Protein AF-A0A962CGL1-F1 (afdb_monomer_lite)

pLDDT: mean 88.94, std 10.99, range [61.69, 98.38]

Secondary structure (DSSP, 8-state):
------TT--SB-TT-TTSBS-BTTBPPSSS----S--PPPP------HHHHHHHHHHHHHHHHHHHHHH--------

Sequence (78 aa):
IDRGANPEGLSTDQRGAGFAREFDGVADIGAFETQGQIRAPIAVPGLGRWTAASLAGLLALLAFWRQRLGGAPRRRAP

Structure (mmCIF, N/CA/C/O backbone):
data_AF-A0A962CGL1-F1
#
_entry.id   AF-A0A962CGL1-F1
#
loop_
_atom_site.group_PDB
_atom_site.id
_atom_site.type_symbol
_atom_site.label_atom_id
_atom_site.label_alt_id
_a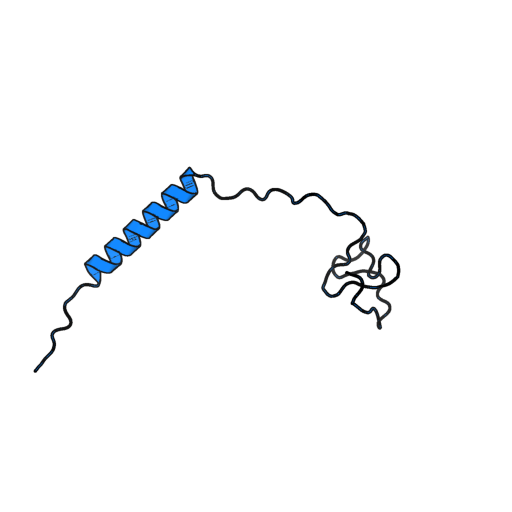tom_site.label_comp_id
_atom_site.label_asym_id
_atom_site.label_entity_id
_atom_site.label_seq_id
_atom_site.pdbx_PDB_ins_code
_atom_site.Cartn_x
_atom_site.Cartn_y
_atom_site.Cartn_z
_atom_site.occupancy
_atom_site.B_iso_or_equiv
_atom_site.auth_seq_id
_atom_site.auth_comp_id
_atom_site.auth_asym_id
_atom_site.auth_atom_id
_atom_site.pdbx_PDB_model_num
ATOM 1 N N . ILE A 1 1 ? -3.039 -11.242 -7.678 1.00 84.62 1 ILE A N 1
ATOM 2 C CA . ILE A 1 1 ? -1.756 -11.102 -8.378 1.00 84.62 1 ILE A CA 1
ATOM 3 C C . ILE A 1 1 ? -1.842 -11.920 -9.660 1.00 84.62 1 ILE A C 1
ATOM 5 O O . ILE A 1 1 ? -2.477 -12.975 -9.593 1.00 84.62 1 ILE A O 1
ATOM 9 N N . ASP A 1 2 ? -1.350 -11.404 -10.783 1.00 91.81 2 ASP A N 1
ATOM 10 C CA . ASP A 1 2 ? -1.287 -12.063 -12.102 1.00 91.81 2 ASP A CA 1
ATOM 11 C C . ASP A 1 2 ? -2.659 -12.501 -12.650 1.00 91.81 2 ASP A C 1
ATOM 13 O O . ASP A 1 2 ? -2.863 -13.630 -13.104 1.00 91.81 2 ASP A O 1
ATOM 17 N N . ARG A 1 3 ? -3.672 -11.634 -12.528 1.00 93.88 3 ARG A N 1
ATOM 18 C CA . ARG A 1 3 ? -5.060 -11.917 -12.973 1.00 93.88 3 ARG A CA 1
ATOM 19 C C . ARG A 1 3 ? -5.639 -10.853 -13.905 1.00 93.88 3 ARG A C 1
ATOM 21 O O . ARG A 1 3 ? -6.819 -10.917 -14.239 1.00 93.88 3 ARG A O 1
ATOM 28 N N . GLY A 1 4 ? -4.849 -9.848 -14.247 1.00 94.19 4 GLY A N 1
ATOM 29 C CA . GLY A 1 4 ? -5.218 -8.746 -15.119 1.00 94.19 4 GLY A CA 1
ATOM 30 C C . GLY A 1 4 ? -4.856 -9.008 -16.577 1.00 94.19 4 GLY A C 1
ATOM 31 O O . GLY A 1 4 ? -4.494 -10.112 -16.974 1.00 94.19 4 GLY A O 1
ATOM 32 N N . ALA A 1 5 ? -4.983 -7.954 -17.377 1.00 94.62 5 ALA A N 1
ATOM 33 C CA . ALA A 1 5 ? -4.588 -7.932 -18.776 1.00 94.62 5 ALA A CA 1
ATOM 34 C C . ALA A 1 5 ? -3.986 -6.566 -19.126 1.00 94.62 5 ALA A C 1
ATOM 36 O O . ALA A 1 5 ? -4.293 -5.550 -18.487 1.00 94.62 5 ALA A O 1
ATOM 37 N N . ASN A 1 6 ? -3.173 -6.548 -20.178 1.00 95.50 6 ASN A N 1
ATOM 38 C CA . ASN A 1 6 ? -2.599 -5.344 -20.765 1.00 95.50 6 ASN A CA 1
ATOM 39 C C . ASN A 1 6 ? -2.899 -5.271 -22.276 1.00 95.50 6 ASN A C 1
ATOM 41 O O . ASN A 1 6 ? -1.983 -5.308 -23.096 1.00 95.50 6 ASN A O 1
ATOM 45 N N . PRO A 1 7 ? -4.181 -5.205 -22.683 1.00 96.00 7 PRO A N 1
ATOM 46 C CA . PRO A 1 7 ? -4.548 -5.236 -24.101 1.00 96.00 7 PRO A CA 1
ATOM 47 C C . PRO A 1 7 ? -4.033 -4.016 -24.879 1.00 96.00 7 PRO A C 1
ATOM 49 O O . PRO A 1 7 ? -3.841 -4.094 -26.087 1.00 96.00 7 PRO A O 1
ATOM 52 N N . GLU A 1 8 ? -3.800 -2.900 -24.187 1.00 95.44 8 GLU A N 1
ATOM 53 C CA . GLU A 1 8 ? -3.272 -1.660 -24.764 1.00 95.44 8 GLU A CA 1
ATOM 54 C C . GLU A 1 8 ? -1.735 -1.629 -24.812 1.00 95.44 8 GLU A C 1
ATOM 56 O O . GLU A 1 8 ? -1.162 -0.674 -25.331 1.00 95.44 8 GLU A O 1
ATOM 61 N N . GLY A 1 9 ? -1.054 -2.653 -24.282 1.00 95.25 9 GLY A N 1
ATOM 62 C CA . GLY A 1 9 ? 0.408 -2.722 -24.281 1.00 95.25 9 GLY A CA 1
ATOM 63 C C . GLY A 1 9 ? 1.069 -1.567 -23.525 1.00 95.25 9 GLY A C 1
ATOM 64 O O . GLY A 1 9 ? 2.139 -1.102 -23.919 1.00 95.25 9 GLY A O 1
ATOM 65 N N . LEU A 1 10 ? 0.434 -1.075 -22.456 1.00 96.19 10 LEU A N 1
ATOM 66 C CA . LEU A 1 10 ? 0.992 -0.008 -21.630 1.00 96.19 10 LEU A CA 1
ATOM 67 C C . LEU A 1 10 ? 2.303 -0.491 -21.010 1.00 96.19 10 LEU A C 1
ATOM 69 O O . LEU A 1 10 ? 2.393 -1.620 -20.535 1.00 96.19 10 LEU A O 1
ATOM 73 N N . SER A 1 11 ? 3.321 0.365 -20.997 1.00 96.94 11 SER A N 1
ATOM 74 C CA . SER A 1 11 ? 4.617 0.041 -20.395 1.00 96.94 11 SER A CA 1
ATOM 75 C C . SER A 1 11 ? 4.622 0.227 -18.879 1.00 96.94 11 SER A C 1
ATOM 77 O O . SER A 1 11 ? 5.401 -0.424 -18.183 1.00 96.94 11 SER A O 1
ATOM 79 N N . THR A 1 12 ? 3.748 1.091 -18.356 1.00 97.19 12 THR A N 1
ATOM 80 C CA . THR A 1 12 ? 3.700 1.439 -16.936 1.00 97.19 12 THR A CA 1
ATOM 81 C C . THR A 1 12 ? 2.309 1.302 -16.339 1.00 97.19 12 THR A C 1
ATOM 83 O O . THR A 1 12 ? 1.308 1.469 -17.037 1.00 97.19 12 THR A O 1
ATOM 86 N N . ASP A 1 13 ? 2.241 1.056 -15.032 1.00 96.44 13 ASP A N 1
ATOM 87 C CA . ASP A 1 13 ? 0.999 1.237 -14.280 1.00 96.44 13 ASP A CA 1
ATOM 88 C C . ASP A 1 13 ? 0.692 2.731 -14.030 1.00 96.44 13 ASP A C 1
ATOM 90 O O . ASP A 1 13 ? 1.382 3.623 -14.534 1.00 96.44 13 ASP A O 1
ATOM 94 N N . GLN A 1 14 ? -0.367 3.029 -13.269 1.00 96.62 14 GLN A N 1
ATOM 95 C CA . GLN A 1 14 ? -0.870 4.399 -13.087 1.00 96.62 14 GLN A CA 1
ATOM 96 C C . GLN A 1 14 ? 0.094 5.334 -12.339 1.00 96.62 14 GLN A C 1
ATOM 98 O O . GLN A 1 14 ? -0.118 6.546 -12.321 1.00 96.62 14 GLN A O 1
ATOM 103 N N . ARG A 1 15 ? 1.153 4.801 -11.720 1.00 95.00 15 ARG A N 1
ATOM 104 C CA . ARG A 1 15 ? 2.201 5.595 -11.063 1.00 95.00 15 ARG A CA 1
ATOM 105 C C . ARG A 1 15 ? 3.211 6.168 -12.061 1.00 95.00 15 ARG A C 1
ATOM 107 O O . ARG A 1 15 ? 3.910 7.121 -11.722 1.00 95.00 15 ARG A O 1
ATOM 114 N N . GLY A 1 16 ? 3.285 5.610 -13.272 1.00 95.50 16 GLY A N 1
ATOM 115 C CA . GLY A 1 16 ? 4.144 6.083 -14.356 1.00 95.50 16 GLY A CA 1
ATOM 116 C C . GLY A 1 16 ? 5.546 5.464 -14.374 1.00 95.50 16 GLY A C 1
ATOM 117 O O . GLY A 1 16 ? 5.752 4.311 -13.999 1.00 95.50 16 GLY A O 1
ATOM 118 N N . ALA A 1 17 ? 6.521 6.225 -14.878 1.00 96.06 17 ALA A N 1
ATOM 119 C CA . ALA A 1 17 ? 7.878 5.741 -15.137 1.00 96.06 17 ALA A CA 1
ATOM 120 C C . ALA A 1 17 ? 8.528 5.091 -13.899 1.00 96.06 17 ALA A C 1
ATOM 122 O O . ALA A 1 17 ? 8.497 5.645 -12.802 1.00 96.06 17 ALA A O 1
ATOM 123 N N . GLY A 1 18 ? 9.142 3.921 -14.097 1.00 92.38 18 GLY A N 1
ATOM 124 C CA . GLY A 1 18 ? 9.726 3.112 -13.021 1.00 92.38 18 GLY A CA 1
ATOM 125 C C . GLY A 1 18 ? 8.770 2.086 -12.405 1.00 92.38 18 GLY A C 1
ATOM 126 O O . GLY A 1 18 ? 9.193 1.312 -11.549 1.00 92.38 18 GLY A O 1
ATOM 127 N N . PHE A 1 19 ? 7.512 2.039 -12.853 1.00 94.44 19 PHE A N 1
ATOM 128 C CA . PHE A 1 19 ? 6.527 1.061 -12.402 1.00 94.44 19 PHE A CA 1
ATOM 129 C C . PHE A 1 19 ? 5.960 0.284 -13.587 1.00 94.44 19 PHE A C 1
ATOM 131 O O . PHE A 1 19 ? 5.079 0.791 -14.274 1.00 94.44 19 PHE A O 1
ATOM 138 N N . ALA A 1 20 ? 6.487 -0.916 -13.851 1.00 95.81 20 ALA A N 1
ATOM 139 C CA . ALA A 1 20 ? 6.078 -1.726 -14.998 1.00 95.81 20 ALA A CA 1
ATOM 140 C C . ALA A 1 20 ? 4.581 -2.064 -14.946 1.00 95.81 20 ALA A C 1
ATOM 142 O O . ALA A 1 20 ? 4.040 -2.299 -13.869 1.00 95.81 20 ALA A O 1
ATOM 143 N N . ARG A 1 21 ? 3.912 -2.094 -16.106 1.00 96.19 21 ARG A N 1
ATOM 144 C CA . ARG A 1 21 ? 2.508 -2.532 -16.197 1.00 96.19 21 ARG A CA 1
ATOM 145 C C . ARG A 1 21 ? 2.343 -4.039 -16.007 1.00 96.19 21 ARG A C 1
ATOM 147 O O . ARG A 1 21 ? 1.274 -4.464 -15.578 1.00 96.19 21 ARG A O 1
ATOM 154 N N . GLU A 1 22 ? 3.369 -4.800 -16.371 1.00 95.62 22 GLU A N 1
ATOM 155 C CA . GLU A 1 22 ? 3.452 -6.251 -16.230 1.00 95.62 22 GLU A CA 1
ATOM 156 C C . GLU A 1 22 ? 4.775 -6.592 -15.553 1.00 95.62 22 GLU A C 1
ATOM 158 O O . GLU A 1 22 ? 5.847 -6.192 -16.020 1.00 95.62 22 GLU A O 1
ATOM 163 N N . PHE A 1 23 ? 4.694 -7.339 -14.460 1.00 92.75 23 PHE A N 1
ATOM 164 C CA . PHE A 1 23 ? 5.833 -7.986 -13.827 1.00 92.75 23 PHE A CA 1
ATOM 165 C C . PHE A 1 23 ? 5.634 -9.500 -13.935 1.00 92.75 23 PHE A C 1
ATOM 167 O O . PHE A 1 23 ? 4.516 -9.981 -13.839 1.00 92.75 23 PHE A O 1
ATOM 174 N N . ASP A 1 24 ? 6.688 -10.254 -14.251 1.00 89.69 24 ASP A N 1
ATOM 175 C CA . ASP A 1 24 ? 6.603 -11.705 -14.511 1.00 89.69 24 ASP A CA 1
ATOM 176 C C . ASP A 1 24 ? 5.596 -12.130 -15.613 1.00 89.69 24 ASP A C 1
ATOM 178 O O . ASP A 1 24 ? 5.197 -13.290 -15.715 1.00 89.69 24 ASP A O 1
ATOM 182 N N . GLY A 1 25 ? 5.261 -11.204 -16.520 1.00 90.88 25 GLY A N 1
ATOM 183 C CA . GLY A 1 25 ? 4.560 -11.478 -17.780 1.00 90.88 25 GLY A CA 1
ATOM 184 C C . GLY A 1 25 ? 3.032 -11.437 -17.722 1.00 90.88 25 GLY A C 1
ATOM 185 O O . GLY A 1 25 ? 2.398 -11.649 -18.754 1.00 90.88 25 GLY A O 1
ATOM 186 N N . VAL A 1 26 ? 2.427 -11.156 -16.565 1.00 94.81 26 VAL A N 1
ATOM 187 C CA . VAL A 1 26 ? 0.975 -10.974 -16.445 1.00 94.81 26 VAL A CA 1
ATOM 188 C C . VAL A 1 26 ? 0.684 -9.804 -15.521 1.00 94.81 26 VAL A C 1
ATOM 190 O O . VAL A 1 26 ? 1.105 -9.793 -14.380 1.00 94.81 26 VAL A O 1
ATOM 193 N N . ALA A 1 27 ? -0.108 -8.854 -16.002 1.00 95.50 27 ALA A N 1
ATOM 194 C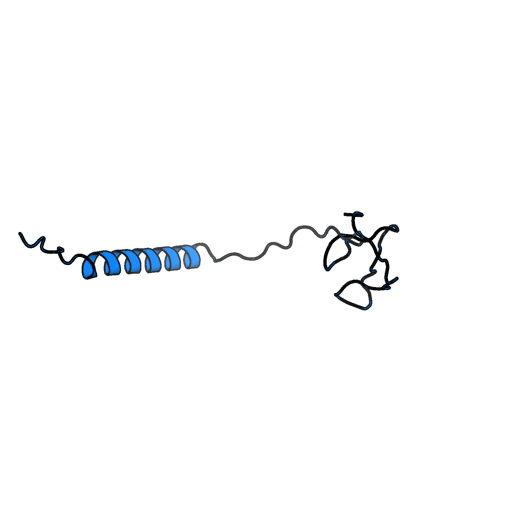 CA . ALA A 1 27 ? -0.594 -7.744 -15.198 1.00 95.50 27 ALA A CA 1
ATOM 195 C C . ALA A 1 27 ? -1.411 -8.185 -13.963 1.00 95.50 27 ALA A C 1
ATOM 197 O O . ALA A 1 27 ? -2.243 -9.095 -14.020 1.00 95.50 27 ALA A O 1
ATOM 198 N N . ASP A 1 28 ? -1.332 -7.412 -12.888 1.00 95.12 28 ASP A N 1
ATOM 199 C CA . ASP A 1 28 ? -2.295 -7.381 -11.796 1.00 95.12 28 ASP A CA 1
ATOM 200 C C . ASP A 1 28 ? -3.610 -6.693 -12.213 1.00 95.12 28 ASP A C 1
ATOM 202 O O . ASP A 1 28 ? -3.684 -5.882 -13.149 1.00 95.12 28 ASP A O 1
ATOM 206 N N . ILE A 1 29 ? -4.687 -7.015 -11.484 1.00 95.06 29 ILE A N 1
ATOM 207 C CA . ILE A 1 29 ? -5.952 -6.271 -11.545 1.00 95.06 29 ILE A CA 1
ATOM 208 C C . ILE A 1 29 ? -5.831 -5.041 -10.645 1.00 95.06 29 ILE A C 1
ATOM 210 O O . ILE A 1 29 ? -5.637 -5.177 -9.437 1.00 95.06 29 ILE A O 1
ATOM 214 N N . GLY A 1 30 ? -6.049 -3.856 -11.213 1.00 92.38 30 GLY A N 1
ATOM 215 C CA . GLY A 1 30 ? -6.115 -2.597 -10.475 1.00 92.38 30 GLY A CA 1
ATOM 216 C C . GLY A 1 30 ? -5.177 -1.530 -11.033 1.00 92.38 30 GLY A C 1
ATOM 217 O O . GLY A 1 30 ? -4.734 -1.602 -12.174 1.00 92.38 30 GLY A O 1
ATOM 218 N N . ALA A 1 31 ? -4.910 -0.514 -10.213 1.00 93.31 31 ALA A N 1
ATOM 219 C CA . ALA A 1 31 ? -4.085 0.645 -10.562 1.00 93.31 31 ALA A CA 1
ATOM 220 C C . ALA A 1 31 ? -2.567 0.392 -10.489 1.00 93.31 31 ALA A C 1
ATOM 222 O O . ALA A 1 31 ? -1.785 1.219 -10.958 1.00 93.31 31 ALA A O 1
ATOM 223 N N . PHE A 1 32 ? -2.161 -0.704 -9.850 1.00 93.62 32 PHE A N 1
ATOM 224 C CA . PHE A 1 32 ? -0.802 -0.962 -9.389 1.00 93.62 32 PHE A CA 1
ATOM 225 C C . PHE A 1 32 ? -0.370 -2.377 -9.762 1.00 93.62 32 PHE A C 1
ATOM 227 O O . PHE A 1 32 ? -1.151 -3.309 -9.582 1.00 93.62 32 PHE A O 1
ATOM 234 N N . GLU A 1 33 ? 0.890 -2.506 -10.171 1.00 94.44 33 GLU A N 1
ATOM 235 C CA . GLU A 1 33 ? 1.580 -3.777 -10.385 1.00 94.44 33 GLU A CA 1
ATOM 236 C C . GLU A 1 33 ? 2.523 -4.132 -9.224 1.00 94.44 33 GLU A C 1
ATOM 238 O O . GLU A 1 33 ? 3.386 -3.329 -8.818 1.00 94.44 33 GLU A O 1
ATOM 243 N N . THR A 1 34 ? 2.389 -5.353 -8.700 1.00 91.06 34 THR A N 1
ATOM 244 C CA . THR A 1 34 ? 3.216 -5.869 -7.603 1.00 91.06 34 THR A CA 1
ATOM 245 C C . THR A 1 34 ? 4.570 -6.374 -8.096 1.00 91.06 34 THR A C 1
ATOM 247 O O . THR A 1 34 ? 4.735 -7.525 -8.468 1.00 91.06 34 THR A O 1
ATOM 250 N N . GLN A 1 35 ? 5.590 -5.518 -8.014 1.00 88.25 35 GLN A N 1
ATOM 251 C CA . GLN A 1 35 ? 6.951 -5.818 -8.478 1.00 88.25 35 GLN A CA 1
ATOM 252 C C . GLN A 1 35 ? 7.877 -6.243 -7.325 1.00 88.25 35 GLN A C 1
ATOM 254 O O . GLN A 1 35 ? 8.627 -5.416 -6.804 1.00 88.25 35 GLN A O 1
ATOM 259 N N . GLY A 1 36 ? 7.796 -7.502 -6.874 1.00 78.38 36 GLY A N 1
ATOM 260 C CA . GLY A 1 36 ? 8.787 -8.177 -6.002 1.00 78.38 36 GLY A CA 1
ATOM 261 C C . GLY A 1 36 ? 9.091 -7.572 -4.614 1.00 78.38 36 GLY A C 1
ATOM 262 O O . GLY A 1 36 ? 9.765 -8.195 -3.796 1.00 78.38 36 GLY A O 1
ATOM 263 N N . GLN A 1 37 ? 8.601 -6.373 -4.301 1.00 69.94 37 GLN A N 1
ATOM 264 C CA . GLN A 1 37 ? 8.837 -5.663 -3.049 1.00 69.94 37 GLN A CA 1
ATOM 265 C C . GLN A 1 37 ? 7.644 -5.869 -2.117 1.00 69.94 37 GLN A C 1
ATOM 267 O O . GLN A 1 37 ? 6.833 -4.963 -1.918 1.00 69.94 37 GLN A O 1
ATOM 272 N N . ILE A 1 38 ? 7.550 -7.040 -1.484 1.00 66.75 38 ILE A N 1
ATOM 273 C CA . ILE A 1 38 ? 6.722 -7.160 -0.279 1.00 66.75 38 ILE A CA 1
ATOM 274 C C . ILE A 1 38 ? 7.469 -6.428 0.840 1.00 66.75 38 ILE A C 1
ATOM 276 O O . ILE A 1 38 ? 8.247 -7.013 1.593 1.00 66.75 38 ILE A O 1
ATOM 280 N N . ARG A 1 39 ? 7.291 -5.105 0.925 1.00 74.00 39 ARG A N 1
ATOM 281 C CA . ARG A 1 39 ? 7.715 -4.357 2.111 1.00 74.00 39 ARG A CA 1
ATOM 282 C C . ARG A 1 39 ? 6.866 -4.829 3.282 1.00 74.00 39 ARG A C 1
ATOM 284 O O . ARG A 1 39 ? 5.649 -4.960 3.153 1.00 74.00 39 ARG A O 1
ATOM 291 N N . ALA A 1 40 ? 7.508 -5.056 4.428 1.00 82.19 40 ALA A N 1
ATOM 292 C CA . ALA A 1 40 ? 6.775 -5.237 5.671 1.00 82.19 40 ALA A CA 1
ATOM 293 C C . ALA A 1 40 ? 5.783 -4.069 5.836 1.00 82.19 40 ALA A C 1
ATOM 295 O O . ALA A 1 40 ? 6.132 -2.937 5.471 1.00 82.19 40 ALA A O 1
ATOM 296 N N . PRO A 1 41 ? 4.566 -4.318 6.352 1.00 83.38 41 PRO A N 1
ATOM 297 C CA . PRO A 1 41 ? 3.599 -3.259 6.585 1.00 83.38 41 PRO A CA 1
ATOM 298 C C . PRO A 1 41 ? 4.255 -2.105 7.343 1.00 83.38 41 PRO A C 1
ATOM 300 O O . PRO A 1 41 ? 4.844 -2.303 8.4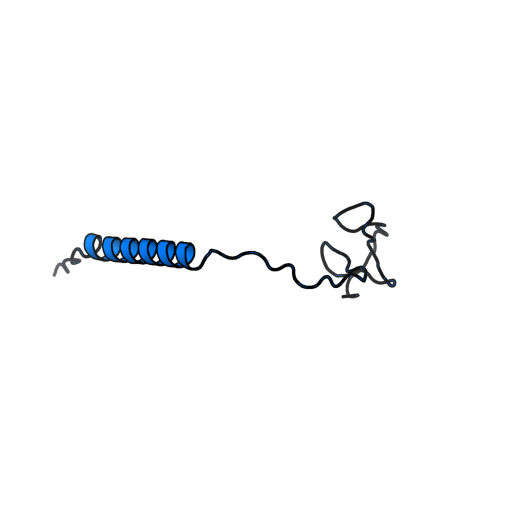07 1.00 83.38 41 PRO A O 1
ATOM 303 N N . ILE A 1 42 ? 4.175 -0.898 6.785 1.00 86.19 42 ILE A N 1
ATOM 304 C CA . ILE A 1 42 ? 4.626 0.297 7.493 1.00 86.19 42 ILE A CA 1
ATOM 305 C C . ILE A 1 42 ? 3.636 0.504 8.633 1.00 86.19 42 ILE A C 1
ATOM 307 O O . ILE A 1 42 ? 2.442 0.678 8.387 1.00 86.19 42 ILE A O 1
ATOM 311 N N . ALA A 1 43 ? 4.118 0.460 9.874 1.00 87.69 43 ALA A N 1
ATOM 312 C CA . ALA A 1 43 ? 3.288 0.770 11.026 1.00 87.69 43 ALA A CA 1
ATOM 313 C C . ALA A 1 43 ? 2.769 2.206 10.879 1.00 87.69 43 ALA A C 1
ATOM 315 O O . ALA A 1 43 ? 3.528 3.168 10.998 1.00 87.69 43 ALA A O 1
ATOM 316 N N . VAL A 1 44 ? 1.476 2.349 10.589 1.00 87.19 44 VAL A N 1
ATOM 317 C CA . VAL A 1 44 ? 0.824 3.656 10.570 1.00 87.19 44 VAL A CA 1
ATOM 318 C C . VAL A 1 44 ? 0.581 4.046 12.027 1.00 87.19 44 VAL A C 1
ATOM 320 O O . VAL A 1 44 ? -0.098 3.301 12.740 1.00 87.19 44 VAL A O 1
ATOM 323 N N . PRO A 1 45 ? 1.134 5.170 12.511 1.00 91.38 45 PRO A N 1
ATOM 324 C CA . PRO A 1 45 ? 0.881 5.604 13.872 1.00 91.38 45 PRO A CA 1
ATOM 325 C C . PRO A 1 45 ? -0.610 5.918 14.028 1.00 91.38 45 PRO A C 1
ATOM 327 O O . PRO A 1 45 ? -1.156 6.793 13.358 1.00 91.38 45 PRO A O 1
ATOM 330 N N . GLY A 1 46 ? -1.278 5.173 14.906 1.00 90.25 46 GLY A N 1
ATOM 331 C CA . GLY A 1 46 ? -2.635 5.489 15.332 1.00 90.25 46 GLY A CA 1
ATOM 332 C C . GLY A 1 46 ? -2.664 6.689 16.279 1.00 90.25 46 GLY A C 1
ATOM 333 O O . GLY A 1 46 ? -1.629 7.228 16.681 1.00 90.25 46 GLY A O 1
ATOM 334 N N . LEU A 1 47 ? -3.871 7.080 16.691 1.00 93.00 47 LEU A N 1
ATOM 335 C CA . LEU A 1 47 ? -4.030 8.029 17.789 1.00 93.00 47 LEU A CA 1
ATOM 336 C C . LEU A 1 47 ? -3.307 7.497 19.033 1.00 93.00 47 LEU A C 1
ATOM 338 O O . LEU A 1 47 ? -3.455 6.331 19.403 1.00 93.00 47 LEU A O 1
ATOM 342 N N . GLY A 1 48 ? -2.545 8.365 19.701 1.00 95.06 48 GLY A N 1
ATOM 343 C CA . GLY A 1 48 ? -1.996 8.042 21.011 1.00 95.06 48 GLY A CA 1
ATOM 344 C C . GLY A 1 48 ? -3.117 7.632 21.969 1.00 95.06 48 GLY A C 1
ATOM 345 O O . GLY A 1 48 ? -4.228 8.157 21.909 1.00 95.06 48 GLY A O 1
ATOM 346 N N . ARG A 1 49 ? -2.833 6.706 22.893 1.00 95.12 49 ARG A N 1
ATOM 347 C CA . ARG A 1 49 ? -3.838 6.191 23.844 1.00 95.12 49 ARG A CA 1
ATOM 348 C C . ARG A 1 49 ? -4.617 7.313 24.540 1.00 95.12 49 ARG A C 1
ATOM 350 O O . ARG A 1 49 ? -5.825 7.208 24.718 1.00 95.12 49 ARG A O 1
ATOM 357 N N . TRP A 1 50 ? -3.926 8.394 24.893 1.00 96.50 50 TRP A N 1
ATOM 358 C CA . TRP A 1 50 ? -4.536 9.555 25.533 1.00 96.50 50 TRP A CA 1
ATOM 359 C C . TRP A 1 50 ? -5.418 10.372 24.594 1.00 96.50 50 TRP A C 1
ATOM 361 O O . TRP A 1 50 ? -6.516 10.732 24.995 1.00 96.50 50 TRP A O 1
ATOM 371 N N . THR A 1 51 ? -5.009 10.613 23.346 1.00 97.75 51 THR A N 1
ATOM 372 C CA . THR A 1 51 ? -5.850 11.353 22.392 1.00 97.75 51 THR A CA 1
ATOM 373 C C . THR A 1 51 ? -7.102 10.560 22.030 1.00 97.75 51 THR A C 1
ATOM 375 O O . THR A 1 51 ? -8.192 11.128 21.992 1.00 97.75 51 THR A O 1
ATOM 378 N N . ALA A 1 52 ? -6.976 9.241 21.864 1.00 97.62 52 ALA A N 1
ATOM 379 C CA . ALA A 1 52 ? -8.119 8.352 21.692 1.00 97.62 52 ALA A CA 1
ATOM 380 C C . ALA A 1 52 ? -9.068 8.400 22.907 1.00 97.62 52 ALA A C 1
ATOM 382 O O . ALA A 1 52 ? -10.279 8.530 22.735 1.00 97.62 52 ALA A O 1
ATOM 383 N N . ALA A 1 53 ? -8.529 8.361 24.132 1.00 97.94 53 ALA A N 1
ATOM 384 C CA . ALA A 1 53 ? -9.329 8.438 25.356 1.00 97.94 53 ALA A CA 1
ATOM 385 C C . ALA A 1 53 ? -10.035 9.795 25.510 1.00 97.94 53 ALA A C 1
ATOM 387 O O . ALA A 1 53 ? -11.218 9.841 25.848 1.00 97.94 53 ALA A O 1
ATOM 388 N N . SER A 1 54 ? -9.343 10.899 25.216 1.00 98.12 54 SER A N 1
ATOM 389 C CA . SER A 1 54 ? -9.924 12.243 25.239 1.00 98.12 54 SER A CA 1
ATOM 390 C C . SER A 1 54 ? -11.061 12.377 24.228 1.00 98.12 54 SER A C 1
ATOM 392 O O . SER A 1 54 ? -12.132 12.866 24.582 1.00 98.12 54 SER A O 1
ATOM 394 N N . LEU A 1 55 ? -10.868 11.897 22.996 1.00 97.88 55 LEU A N 1
ATOM 395 C CA . LEU A 1 55 ? -11.911 11.906 21.971 1.00 97.88 55 LEU A CA 1
ATOM 396 C C . LEU A 1 55 ? -13.126 11.076 22.402 1.00 97.88 55 LEU A C 1
ATOM 398 O O . LEU A 1 55 ? -14.256 11.551 22.302 1.00 97.88 55 LEU A O 1
ATOM 402 N N . ALA A 1 56 ? -12.904 9.870 22.929 1.00 98.19 56 ALA A N 1
ATOM 403 C CA . ALA A 1 56 ? -13.980 9.023 23.434 1.00 98.19 56 ALA A CA 1
ATOM 404 C C . ALA A 1 56 ? -14.773 9.715 24.556 1.00 98.19 56 ALA A C 1
ATOM 406 O O . ALA A 1 56 ? -16.004 9.708 24.537 1.00 98.19 56 ALA A O 1
ATOM 407 N N . GLY A 1 57 ? -14.080 10.377 25.489 1.00 98.19 57 GLY A N 1
ATOM 408 C CA . GLY A 1 57 ? -14.708 11.161 26.551 1.00 98.19 57 GLY A CA 1
ATOM 409 C C . GLY A 1 57 ? -15.547 12.324 26.016 1.00 98.19 57 GLY A C 1
ATOM 410 O O . GLY A 1 57 ? -16.693 12.494 26.430 1.00 98.19 57 GLY A O 1
ATOM 411 N N . LEU A 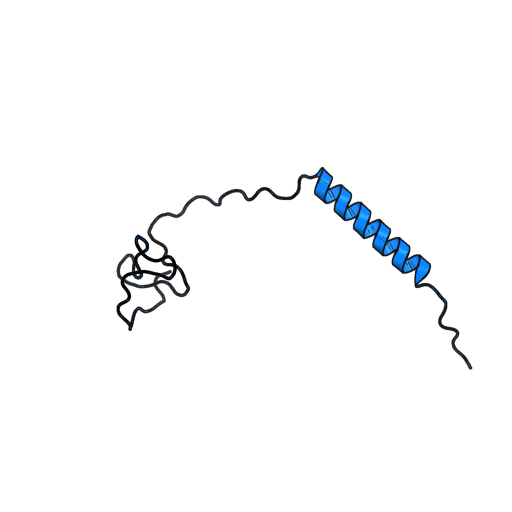1 58 ? -15.021 13.089 25.054 1.00 98.38 58 LEU A N 1
ATOM 412 C CA . LEU A 1 58 ? -15.741 14.206 24.431 1.00 98.38 58 LEU A CA 1
ATOM 413 C C . LEU A 1 58 ? -16.999 13.739 23.688 1.00 98.38 58 LEU A C 1
ATOM 415 O O . LEU A 1 58 ? -18.059 14.349 23.830 1.00 98.38 58 LEU A O 1
ATOM 419 N N . LEU A 1 59 ? -16.910 12.635 22.943 1.00 98.25 59 LEU A N 1
ATOM 420 C CA . LEU A 1 59 ? -18.054 12.055 22.240 1.00 98.25 59 LEU A CA 1
ATOM 421 C C . LEU A 1 59 ? -19.112 11.517 23.214 1.00 98.25 59 LEU A C 1
ATOM 423 O O . LEU A 1 59 ? -20.305 11.726 22.994 1.00 98.25 59 LEU A O 1
ATOM 427 N N . ALA A 1 60 ? -18.694 10.874 24.308 1.00 97.50 60 ALA A N 1
ATOM 428 C CA . ALA A 1 60 ? -19.603 10.388 25.344 1.00 97.50 60 ALA A CA 1
ATOM 429 C C . ALA A 1 60 ? -20.327 11.540 26.053 1.00 97.50 60 ALA A C 1
ATOM 431 O O . ALA A 1 60 ? -21.547 11.490 26.225 1.00 97.50 60 ALA A O 1
ATOM 432 N N . LEU A 1 61 ? -19.598 12.608 26.399 1.00 96.94 61 LEU A N 1
ATOM 433 C CA . LEU A 1 61 ? -20.187 13.828 26.941 1.00 96.94 61 LEU A CA 1
ATOM 434 C C . LEU A 1 61 ? -21.201 14.403 25.952 1.00 96.94 61 LEU A C 1
ATOM 436 O O . LEU A 1 61 ? -22.358 14.588 26.317 1.00 96.94 61 LEU A O 1
ATOM 440 N N . LEU A 1 62 ? -20.817 14.627 24.694 1.00 96.81 62 LEU A N 1
ATOM 441 C CA . LEU A 1 62 ? -21.720 15.168 23.675 1.00 96.81 62 LEU A CA 1
ATOM 442 C C . LEU A 1 62 ? -22.996 14.325 23.526 1.00 96.81 62 LEU A C 1
ATOM 444 O O . LEU A 1 62 ? -24.100 14.870 23.475 1.00 96.81 62 LEU A O 1
ATOM 448 N N . ALA A 1 63 ? -22.866 12.997 23.494 1.00 94.75 63 ALA A N 1
ATOM 449 C CA . ALA A 1 63 ? -24.004 12.088 23.422 1.00 94.75 63 ALA A CA 1
ATOM 450 C C . ALA A 1 63 ? -24.923 12.225 24.645 1.00 94.75 63 ALA A C 1
ATOM 452 O O . ALA A 1 63 ? -26.145 12.267 24.486 1.00 94.75 63 ALA A O 1
ATOM 453 N N . PHE A 1 64 ? -24.350 12.339 25.843 1.00 94.25 64 PHE A N 1
ATOM 454 C CA . PHE A 1 64 ? -25.091 12.562 27.081 1.00 94.25 64 PHE A CA 1
ATOM 455 C C . PHE A 1 64 ? -25.839 13.901 27.076 1.00 94.25 64 PHE A C 1
ATOM 457 O O . PHE A 1 64 ? -27.037 13.945 27.365 1.00 94.25 64 PHE A O 1
ATOM 464 N N . TRP A 1 65 ? -25.168 14.985 26.681 1.00 91.44 65 TRP A N 1
ATOM 465 C CA . TRP A 1 65 ? -25.777 16.310 26.548 1.00 91.44 65 TRP A CA 1
ATOM 466 C C . TRP A 1 65 ? -26.939 16.294 25.551 1.00 91.44 65 TRP A C 1
ATOM 468 O O . TRP A 1 65 ? -28.022 16.797 25.853 1.00 91.44 65 TRP A O 1
ATOM 478 N N . ARG A 1 66 ? -26.762 15.638 24.397 1.00 91.69 66 ARG A N 1
ATOM 479 C CA . ARG A 1 66 ? -27.817 15.490 23.385 1.00 91.69 66 ARG A CA 1
ATOM 480 C C . ARG A 1 66 ? -29.035 14.734 23.920 1.00 91.69 66 ARG A C 1
ATOM 482 O O . ARG A 1 66 ? -30.162 15.122 23.629 1.00 91.69 66 ARG A O 1
ATOM 489 N N . GLN A 1 67 ? -28.827 13.683 24.711 1.00 88.94 67 GLN A N 1
ATOM 490 C CA . GLN A 1 67 ? -29.917 12.908 25.314 1.00 88.94 67 GLN A CA 1
ATOM 491 C C . GLN A 1 67 ? -30.670 13.700 26.388 1.00 88.94 67 GLN A C 1
ATOM 493 O O . GLN A 1 67 ? -31.896 13.637 26.444 1.00 88.94 67 GLN A O 1
ATOM 498 N N . ARG A 1 68 ? -29.960 14.485 27.207 1.00 82.00 68 ARG A N 1
ATOM 499 C CA . ARG A 1 68 ? -30.590 15.327 28.233 1.00 82.00 68 ARG A CA 1
ATOM 500 C C . ARG A 1 68 ? -31.383 16.498 27.660 1.00 82.00 68 ARG A C 1
ATOM 502 O O . ARG A 1 68 ? -32.443 16.808 28.189 1.00 82.00 68 ARG A O 1
ATOM 509 N N . LEU A 1 69 ? -30.900 17.128 26.590 1.00 69.06 69 LEU A N 1
ATOM 510 C CA . LEU A 1 69 ? -31.585 18.256 25.945 1.00 69.06 69 LEU A CA 1
ATOM 511 C C . LEU A 1 69 ? -32.709 17.804 24.993 1.00 69.06 69 LEU A C 1
ATOM 513 O O . LEU A 1 69 ? -33.681 18.528 24.808 1.00 69.06 69 LEU A O 1
ATOM 517 N N . GLY A 1 70 ? -32.601 16.607 24.404 1.00 63.53 70 GLY A N 1
ATOM 518 C CA . GLY A 1 70 ? -33.614 16.031 23.508 1.00 63.53 70 GLY A CA 1
ATOM 519 C C . GLY A 1 70 ? -34.754 15.282 24.212 1.00 63.53 70 GLY A C 1
ATOM 520 O O . GLY A 1 70 ? -35.714 14.878 23.559 1.00 63.53 70 GLY A O 1
ATOM 521 N N . GLY A 1 71 ? -34.668 15.090 25.529 1.00 61.69 71 GLY A N 1
ATOM 522 C CA . GLY A 1 71 ? -35.665 14.403 26.350 1.00 61.69 71 GLY A CA 1
ATOM 523 C C . GLY A 1 71 ? -36.858 15.277 26.747 1.00 61.69 71 GLY A C 1
ATOM 524 O O . GLY A 1 71 ? -37.213 15.313 27.920 1.00 61.69 71 GLY A O 1
ATOM 525 N N . ALA A 1 72 ? -37.485 15.99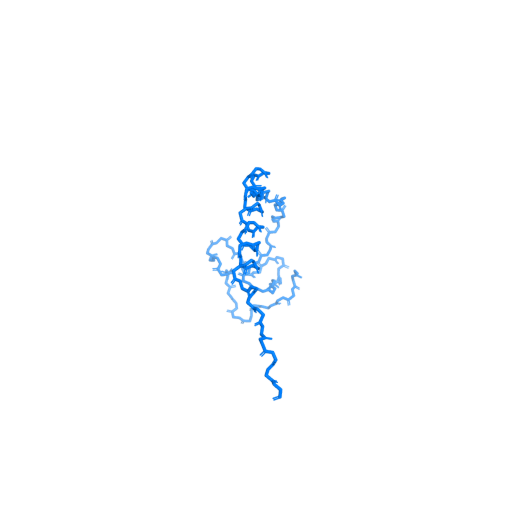1 25.811 1.00 62.91 72 ALA A N 1
ATOM 526 C CA . ALA A 1 72 ? -38.810 16.558 26.060 1.00 62.91 72 ALA A CA 1
ATOM 527 C C . ALA A 1 72 ? -39.865 15.453 25.847 1.00 62.91 72 ALA A C 1
ATOM 529 O O . ALA A 1 72 ? -39.867 14.818 24.786 1.00 62.91 72 ALA A O 1
ATOM 530 N N . PRO A 1 73 ? -40.765 15.181 26.811 1.00 62.19 73 PRO A N 1
ATOM 531 C CA . PRO A 1 73 ? -41.791 14.166 26.628 1.00 62.19 73 PRO A CA 1
ATOM 532 C C . PRO A 1 73 ? -42.690 14.574 25.459 1.00 62.19 73 PRO A C 1
ATOM 534 O O . PRO A 1 73 ? -43.334 15.624 25.494 1.00 62.19 73 PRO A O 1
ATOM 537 N N . ARG A 1 74 ? -42.760 13.730 24.420 1.00 66.06 74 ARG A N 1
ATOM 538 C CA . ARG A 1 74 ? -43.842 13.803 23.433 1.00 66.06 74 ARG A CA 1
ATOM 539 C C . ARG A 1 74 ? -45.142 13.591 24.199 1.00 66.06 74 ARG A C 1
ATOM 541 O O . ARG A 1 74 ? -45.499 12.455 24.508 1.00 66.06 74 ARG A O 1
ATOM 548 N N . ARG A 1 75 ? -45.818 14.688 24.549 1.00 63.91 75 ARG A N 1
ATOM 549 C CA . ARG A 1 75 ? -47.193 14.662 25.045 1.00 63.91 75 ARG A CA 1
ATOM 550 C C . ARG A 1 75 ? -48.013 13.884 24.019 1.00 63.91 75 ARG A C 1
ATOM 552 O O . ARG A 1 75 ? -48.219 14.362 22.908 1.00 63.91 75 ARG A O 1
ATOM 559 N N . ARG A 1 76 ? -48.428 12.668 24.377 1.00 67.81 76 ARG A N 1
ATOM 560 C CA . ARG A 1 76 ? -49.527 11.999 23.686 1.00 67.81 76 ARG A CA 1
ATOM 561 C C . ARG A 1 76 ? -50.769 12.827 23.999 1.00 67.81 76 ARG A C 1
ATOM 563 O O . ARG A 1 76 ? -51.177 12.889 25.156 1.00 67.81 76 ARG A O 1
ATOM 570 N N . ALA A 1 77 ? -51.265 13.547 23.000 1.00 63.03 77 ALA A N 1
ATOM 571 C CA . ALA A 1 77 ? -52.605 14.111 23.048 1.00 63.03 77 ALA A CA 1
ATOM 572 C C . ALA A 1 77 ? -53.629 12.962 22.914 1.00 63.03 77 ALA A C 1
ATOM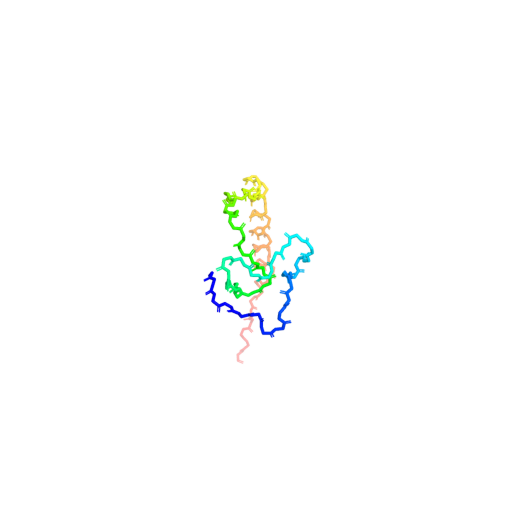 574 O O . ALA A 1 77 ? -53.281 11.953 22.290 1.00 63.03 77 ALA A O 1
ATOM 575 N N . PRO A 1 78 ? -54.807 13.084 23.556 1.00 71.12 78 PRO A N 1
ATOM 576 C CA . PRO A 1 78 ? -55.852 12.060 23.562 1.00 71.12 78 PRO A CA 1
ATOM 577 C C . PRO A 1 78 ? -56.451 11.807 22.176 1.00 71.12 78 PRO A C 1
ATOM 579 O O . PRO A 1 78 ? -56.459 12.751 21.352 1.00 71.12 78 PRO A O 1
#

Radius of gyration: 26.42 Å; chains: 1; bounding box: 66×30×53 Å

Foldseek 3Di:
DQPADDPVPDQAFQVDDPFGQDDPRGGDPDRHGDHPDPDDDDPDDDPDPVRVVVVVVVVVVVVVVCCVVVPDDPPPDD